Protein AF-A0A7C6DLB9-F1 (afdb_monomer)

Radius of gyration: 21.44 Å; Cα contacts (8 Å, |Δi|>4): 366; chains: 1; bounding box: 47×30×50 Å

Structure (mmCIF, N/CA/C/O backbone):
data_AF-A0A7C6DLB9-F1
#
_entry.id   AF-A0A7C6DLB9-F1
#
loop_
_atom_site.group_PDB
_atom_site.id
_atom_site.type_symbol
_atom_site.label_atom_id
_atom_site.label_alt_id
_atom_site.label_comp_id
_atom_site.label_asym_id
_atom_site.label_entity_id
_atom_site.label_seq_id
_atom_site.pdbx_PDB_ins_code
_atom_site.Cartn_x
_atom_site.Cartn_y
_atom_site.Cartn_z
_atom_site.occupancy
_atom_site.B_iso_or_equiv
_atom_site.auth_seq_id
_atom_site.auth_comp_id
_atom_site.auth_asym_id
_atom_site.auth_atom_id
_atom_site.pdbx_PDB_model_num
ATOM 1 N N . ALA A 1 1 ? -22.167 16.365 22.359 1.00 61.06 1 ALA A N 1
ATOM 2 C CA . ALA A 1 1 ? -22.818 15.422 21.424 1.00 61.06 1 ALA A CA 1
ATOM 3 C C . ALA A 1 1 ? -21.799 14.491 20.757 1.00 61.06 1 ALA A C 1
ATOM 5 O O . ALA A 1 1 ? -21.755 13.333 21.137 1.00 61.06 1 ALA A O 1
ATOM 6 N N . ALA A 1 2 ? -20.900 14.987 19.892 1.00 74.38 2 ALA A N 1
ATOM 7 C CA . ALA A 1 2 ? -19.982 14.149 19.094 1.00 74.38 2 ALA A CA 1
ATOM 8 C C . ALA A 1 2 ? -19.085 13.162 19.878 1.00 74.38 2 ALA A C 1
ATOM 10 O O . ALA A 1 2 ? -18.702 12.125 19.350 1.00 74.38 2 ALA A O 1
ATOM 11 N N . GLN A 1 3 ? -18.722 13.465 21.128 1.00 72.75 3 GLN A N 1
ATOM 12 C CA . GLN A 1 3 ? -17.931 12.548 21.959 1.00 72.75 3 GLN A CA 1
ATOM 13 C C . GLN A 1 3 ? -18.762 11.382 22.516 1.00 72.75 3 GLN A C 1
ATOM 15 O O . GLN A 1 3 ? -18.290 10.251 22.483 1.00 72.75 3 GLN A O 1
ATOM 20 N N . LYS A 1 4 ? -19.998 11.640 22.974 1.00 77.94 4 LYS A N 1
ATOM 21 C CA . LYS A 1 4 ? -20.916 10.594 23.459 1.00 77.94 4 LYS A CA 1
ATOM 22 C C . LYS A 1 4 ? -21.293 9.628 22.333 1.00 77.94 4 LYS A C 1
ATOM 24 O O . LYS A 1 4 ? -21.283 8.425 22.537 1.00 77.94 4 LYS A O 1
ATOM 29 N N . GLU A 1 5 ? -21.523 10.154 21.132 1.00 78.00 5 GLU A N 1
ATOM 30 C CA . GLU A 1 5 ? -21.822 9.345 19.943 1.00 78.00 5 GLU A CA 1
ATOM 31 C C . GLU A 1 5 ? -20.674 8.391 19.586 1.00 78.00 5 GLU A C 1
ATOM 33 O O . GLU A 1 5 ? -20.884 7.189 19.459 1.00 78.00 5 GLU A O 1
ATOM 38 N N . ARG A 1 6 ? -19.428 8.885 19.583 1.00 75.56 6 ARG A N 1
ATOM 39 C CA . ARG A 1 6 ? -18.242 8.029 19.403 1.00 75.56 6 ARG A CA 1
ATOM 40 C C . ARG A 1 6 ? -18.102 6.962 20.491 1.00 75.56 6 ARG A C 1
ATOM 42 O O . ARG A 1 6 ? -17.659 5.857 20.196 1.00 75.56 6 ARG A O 1
ATOM 49 N N . ALA A 1 7 ? -18.449 7.280 21.739 1.00 79.44 7 ALA A N 1
ATOM 50 C CA . ALA A 1 7 ? -18.425 6.305 22.827 1.00 79.44 7 ALA A CA 1
ATOM 51 C C . ALA A 1 7 ? -19.483 5.204 22.621 1.00 79.44 7 ALA A C 1
ATOM 53 O O . ALA A 1 7 ? -19.193 4.034 22.862 1.00 79.44 7 ALA A O 1
ATOM 54 N N . TYR A 1 8 ? -20.668 5.552 22.109 1.00 82.00 8 TYR A N 1
ATOM 55 C CA . TYR A 1 8 ? -21.702 4.574 21.769 1.00 82.00 8 TYR A CA 1
ATOM 56 C C . TYR A 1 8 ? -21.304 3.642 20.633 1.00 82.00 8 TYR A C 1
ATOM 58 O O . TYR A 1 8 ? -21.531 2.435 20.737 1.00 82.00 8 TYR A O 1
ATOM 66 N N . ASP A 1 9 ? -20.685 4.173 19.582 1.00 80.94 9 ASP A N 1
ATOM 67 C CA . ASP A 1 9 ? -20.229 3.355 18.458 1.00 80.94 9 ASP A CA 1
ATOM 68 C C . ASP A 1 9 ? -19.154 2.350 18.891 1.00 80.94 9 ASP A C 1
ATOM 70 O O . ASP A 1 9 ? -19.222 1.177 18.520 1.00 80.94 9 ASP A O 1
ATOM 74 N N . LEU A 1 10 ? -18.221 2.770 19.754 1.00 79.00 10 LEU A N 1
ATOM 75 C CA . LEU A 1 10 ? -17.193 1.889 20.318 1.00 79.00 10 LEU A CA 1
ATOM 76 C C . LEU A 1 10 ? -17.784 0.783 21.204 1.00 79.00 10 LEU A C 1
ATOM 78 O O . LEU A 1 10 ? -17.368 -0.370 21.103 1.00 79.00 10 LEU A O 1
ATOM 82 N N . LEU A 1 11 ? -18.766 1.109 22.051 1.00 83.31 11 LEU A N 1
ATOM 83 C CA . LEU A 1 11 ? -19.445 0.131 22.908 1.00 83.31 11 LEU A CA 1
ATOM 84 C C . LEU A 1 11 ? -20.223 -0.907 22.089 1.00 83.31 11 LEU A C 1
ATOM 86 O O . LEU A 1 11 ? -20.155 -2.102 22.377 1.00 83.31 11 LEU A O 1
ATOM 90 N N . ARG A 1 12 ? -20.921 -0.467 21.033 1.00 80.81 12 ARG A N 1
ATOM 91 C CA . ARG A 1 12 ? -21.629 -1.363 20.105 1.00 80.81 12 ARG A CA 1
ATOM 92 C C . ARG A 1 12 ? -20.666 -2.282 19.363 1.00 80.81 12 ARG A C 1
ATOM 94 O O . ARG A 1 12 ? -20.915 -3.482 19.314 1.00 80.81 12 ARG A O 1
ATOM 101 N N . GLN A 1 13 ? -19.568 -1.745 18.826 1.00 77.94 13 GLN A N 1
ATOM 102 C CA . GLN A 1 13 ? -18.547 -2.545 18.139 1.00 77.94 13 GLN A CA 1
ATOM 103 C C . GLN A 1 13 ? -17.938 -3.601 19.060 1.00 77.94 13 GLN A C 1
ATOM 105 O O . GLN A 1 13 ? -17.856 -4.763 18.686 1.00 77.94 13 GLN A O 1
ATOM 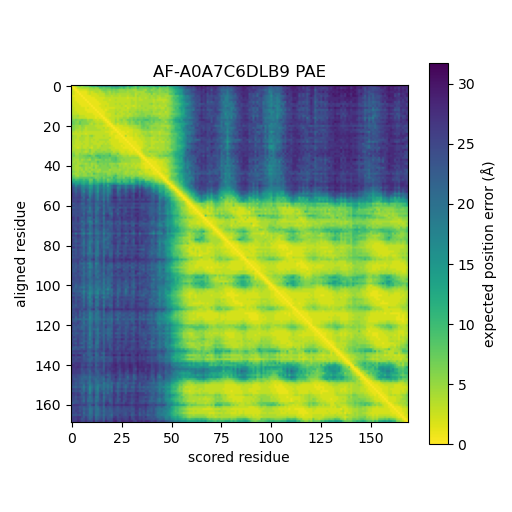110 N N . ALA A 1 14 ? -17.597 -3.236 20.293 1.00 78.81 14 ALA A N 1
ATOM 111 C CA . ALA A 1 14 ? -17.033 -4.184 21.244 1.00 78.81 14 ALA A CA 1
ATOM 112 C C . ALA A 1 14 ? -18.021 -5.286 21.680 1.00 78.81 14 ALA A C 1
ATOM 114 O O . ALA A 1 14 ? -17.586 -6.390 21.997 1.00 78.81 14 ALA A O 1
ATOM 115 N N . CYS A 1 15 ? -19.332 -5.028 21.656 1.00 80.38 15 CYS A N 1
ATOM 116 C CA . CYS A 1 15 ? -20.345 -6.070 21.847 1.00 80.38 15 CYS A CA 1
ATOM 117 C C . CYS A 1 15 ? -20.444 -7.007 20.628 1.00 80.38 15 CYS A C 1
ATOM 119 O O . CYS A 1 15 ? -20.527 -8.219 20.792 1.00 80.38 15 CYS A O 1
ATOM 121 N N . VAL A 1 16 ? -20.361 -6.464 19.405 1.00 81.44 16 VAL A N 1
ATOM 122 C CA . VAL A 1 16 ? -20.304 -7.264 18.163 1.00 81.44 16 VAL A CA 1
ATOM 123 C C . VAL A 1 16 ? -19.050 -8.143 18.115 1.00 81.44 16 VAL A C 1
ATOM 125 O O . VAL A 1 16 ? -19.118 -9.280 17.657 1.00 81.44 16 VAL A O 1
ATOM 128 N N . ASP A 1 17 ? -17.929 -7.641 18.632 1.00 76.56 17 ASP A N 1
ATOM 129 C CA . ASP A 1 17 ? -16.657 -8.364 18.727 1.00 76.56 17 ASP A CA 1
ATOM 130 C C . ASP A 1 17 ? -16.618 -9.395 19.881 1.00 76.56 17 ASP A C 1
ATOM 132 O O . ASP A 1 17 ? -15.553 -9.947 20.161 1.00 76.56 17 ASP A O 1
ATOM 136 N N . ASP A 1 18 ? -17.747 -9.642 20.567 1.00 79.62 18 ASP A N 1
ATOM 137 C CA . ASP A 1 18 ? -17.894 -10.548 21.726 1.00 79.62 18 ASP A CA 1
ATOM 138 C C . ASP A 1 18 ? -16.975 -10.190 22.916 1.00 79.62 18 ASP A C 1
ATOM 140 O O . ASP A 1 18 ? -16.641 -11.009 23.770 1.00 79.62 18 ASP A O 1
ATOM 144 N N . ARG A 1 19 ? -16.533 -8.925 22.976 1.00 75.12 19 ARG A N 1
ATOM 145 C CA . ARG A 1 19 ? -15.674 -8.383 24.044 1.00 75.12 19 ARG A CA 1
ATOM 146 C C . ARG A 1 19 ? -16.460 -7.748 25.186 1.00 75.12 19 ARG A C 1
ATOM 148 O O . ARG A 1 19 ? -15.868 -7.422 26.212 1.00 75.12 19 ARG A O 1
ATOM 155 N N . LEU A 1 20 ? -17.753 -7.530 24.975 1.00 79.50 20 LEU A N 1
ATOM 156 C CA . LEU A 1 20 ? -18.701 -6.998 25.943 1.00 79.50 20 LEU A CA 1
ATOM 157 C C . LEU A 1 20 ? -19.970 -7.827 25.892 1.00 79.50 20 LEU A C 1
ATOM 159 O O . LEU A 1 20 ? -20.588 -7.981 24.836 1.00 79.50 20 LEU A O 1
ATOM 163 N N . THR A 1 21 ? -20.395 -8.296 27.053 1.00 82.44 21 THR A N 1
ATOM 164 C CA . THR A 1 21 ? -21.712 -8.908 27.187 1.00 82.44 21 THR A CA 1
ATOM 165 C C . THR A 1 21 ? -22.816 -7.850 27.067 1.00 82.44 21 THR A C 1
ATOM 167 O O . THR A 1 21 ? -22.5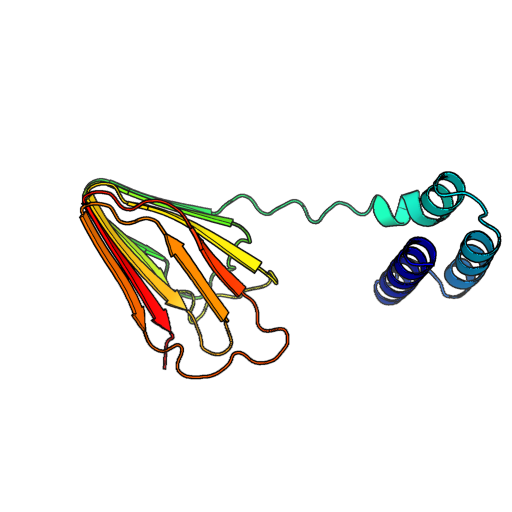97 -6.656 27.288 1.00 82.44 21 THR A O 1
ATOM 170 N N . LEU A 1 22 ? -24.036 -8.281 26.729 1.00 79.00 22 LEU A N 1
ATOM 171 C CA . LEU A 1 22 ? -25.209 -7.397 26.647 1.00 79.00 22 LEU A CA 1
ATOM 172 C C . LEU A 1 22 ? -25.497 -6.662 27.969 1.00 79.00 22 LEU A C 1
ATOM 174 O O . LEU A 1 22 ? -25.972 -5.527 27.945 1.00 79.00 22 LEU A O 1
ATOM 178 N N . ASP A 1 23 ? -25.187 -7.287 29.106 1.00 79.94 23 ASP A N 1
ATOM 179 C CA . ASP A 1 23 ? -25.378 -6.691 30.432 1.00 79.94 23 ASP A CA 1
ATOM 180 C C . ASP A 1 23 ? -24.341 -5.587 30.710 1.00 79.94 23 ASP A C 1
ATOM 182 O O . ASP A 1 23 ? -24.687 -4.471 31.103 1.00 79.94 23 ASP A O 1
ATOM 186 N N . GLU A 1 24 ? -23.068 -5.841 30.389 1.00 80.00 24 GLU A N 1
ATOM 187 C CA . GLU A 1 24 ? -21.997 -4.843 30.506 1.00 80.00 24 GLU A CA 1
ATOM 188 C C . GLU A 1 24 ? -22.183 -3.671 29.534 1.00 80.00 24 GLU A C 1
ATOM 190 O O . GLU A 1 24 ? -21.860 -2.527 29.868 1.00 80.00 24 GLU A O 1
ATOM 195 N N . LEU A 1 25 ? -22.736 -3.927 28.344 1.00 83.06 25 LEU A N 1
ATOM 196 C CA . LEU A 1 25 ? -23.118 -2.883 27.398 1.00 83.06 25 LEU A CA 1
ATOM 197 C C . LEU A 1 25 ? -24.139 -1.923 28.026 1.00 83.06 25 LEU A C 1
ATOM 199 O O . LEU A 1 25 ? -23.950 -0.708 27.958 1.00 83.06 25 LEU A O 1
ATOM 203 N N . GLY A 1 26 ? -25.186 -2.452 28.667 1.00 81.56 26 GLY A N 1
ATOM 204 C CA . GLY A 1 26 ? -26.211 -1.646 29.335 1.00 81.56 26 GLY A CA 1
ATOM 205 C C . GLY A 1 26 ? -25.632 -0.772 30.449 1.00 81.56 26 GLY A C 1
ATOM 206 O O . GLY A 1 26 ? -25.849 0.441 30.469 1.00 81.56 26 GLY A O 1
ATOM 207 N N . GLN A 1 27 ? -24.806 -1.363 31.317 1.00 83.56 27 GLN A N 1
ATOM 208 C CA . GLN A 1 27 ? -24.156 -0.644 32.419 1.00 83.56 27 GLN A CA 1
ATOM 209 C C . GLN A 1 27 ? -23.259 0.499 31.918 1.00 83.56 27 GLN A C 1
ATOM 211 O O . GLN A 1 27 ? -23.251 1.595 32.482 1.00 83.56 27 GLN A O 1
ATOM 216 N N . ARG A 1 28 ? -22.521 0.282 30.824 1.00 81.88 28 ARG A N 1
ATOM 217 C CA . ARG A 1 28 ? -21.614 1.295 30.263 1.00 81.88 28 ARG A CA 1
ATOM 218 C C . ARG A 1 28 ? -22.328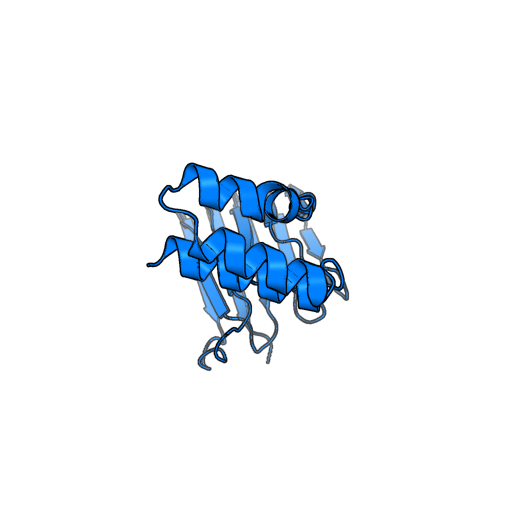 2.386 29.483 1.00 81.88 28 ARG A C 1
ATOM 220 O O . ARG A 1 28 ? -21.895 3.534 29.537 1.00 81.88 28 ARG A O 1
ATOM 227 N N . VAL A 1 29 ? -23.429 2.062 28.809 1.00 84.44 29 VAL A N 1
ATOM 228 C CA . VAL A 1 29 ? -24.305 3.057 28.175 1.00 84.44 29 VAL A CA 1
ATOM 229 C C . VAL A 1 29 ? -24.850 4.028 29.222 1.00 84.44 29 VAL A C 1
ATOM 231 O O . VAL A 1 29 ? -24.805 5.239 29.018 1.00 84.44 29 VAL A O 1
ATOM 234 N N . GLU A 1 30 ? -25.267 3.529 30.386 1.00 83.75 30 GLU A N 1
ATOM 235 C CA . GLU A 1 30 ? -25.708 4.400 31.478 1.00 83.75 30 GLU A CA 1
ATOM 236 C C . GLU A 1 30 ? -24.586 5.283 32.043 1.00 83.75 30 GLU A C 1
ATOM 238 O O . GLU A 1 30 ? -24.821 6.450 32.370 1.00 83.75 30 GLU A O 1
ATOM 243 N N . LEU A 1 31 ? -23.364 4.755 32.162 1.00 82.12 31 LEU A N 1
ATOM 244 C CA . LEU A 1 31 ? -22.199 5.538 32.591 1.00 82.12 31 LEU A CA 1
ATOM 245 C C . LEU A 1 31 ? -21.851 6.639 31.579 1.00 82.12 31 LEU A C 1
ATOM 247 O O . LEU A 1 31 ? -21.548 7.763 31.980 1.00 82.12 31 LEU A O 1
ATOM 251 N N . VAL A 1 32 ? -21.952 6.349 30.279 1.00 82.62 32 VAL A N 1
ATOM 252 C CA . VAL A 1 32 ? -21.772 7.327 29.194 1.00 82.62 32 VAL A CA 1
ATOM 253 C C . VAL A 1 32 ? -22.858 8.404 29.223 1.00 82.62 32 VAL A C 1
ATOM 255 O O . VAL A 1 32 ? -22.556 9.582 29.007 1.00 82.62 32 VAL A O 1
ATOM 258 N N . GLU A 1 33 ? -24.106 8.045 29.535 1.00 80.81 33 GLU A N 1
ATOM 259 C CA . GLU A 1 33 ? -25.179 9.029 29.687 1.00 80.81 33 GLU A CA 1
ATOM 260 C C . GLU A 1 33 ? -24.949 9.962 30.880 1.00 80.81 33 GLU A C 1
ATOM 262 O O . GLU A 1 33 ? -25.101 11.181 30.748 1.00 80.81 33 GLU A O 1
ATOM 267 N N . ARG A 1 34 ? -24.534 9.411 32.026 1.00 84.38 34 ARG A N 1
ATOM 268 C CA . ARG A 1 34 ? -24.285 10.179 33.257 1.00 84.38 34 ARG A CA 1
ATOM 269 C C . ARG A 1 34 ? -22.996 11.003 33.218 1.00 84.38 34 ARG A C 1
ATOM 271 O O . ARG A 1 34 ? -22.883 11.954 33.986 1.00 84.38 34 ARG A O 1
ATOM 278 N N . ALA A 1 35 ? -22.053 10.680 32.332 1.00 83.12 35 ALA A N 1
ATOM 279 C CA . ALA A 1 35 ? -20.807 11.424 32.189 1.00 83.12 35 ALA A CA 1
ATOM 280 C C . ALA A 1 35 ? -21.074 12.880 31.773 1.00 83.12 35 ALA A C 1
ATOM 282 O O . ALA A 1 35 ? -21.656 13.163 30.717 1.00 83.12 35 ALA A O 1
ATOM 283 N N . MET A 1 36 ? -20.608 13.809 32.606 1.00 78.56 36 MET A N 1
ATOM 284 C CA . MET A 1 36 ? -20.707 15.250 32.375 1.00 78.56 36 MET A CA 1
ATOM 285 C C . MET A 1 36 ? -19.396 15.847 31.874 1.00 78.56 36 MET A C 1
ATOM 287 O O . MET A 1 36 ? -19.377 16.967 31.360 1.00 78.56 36 MET A O 1
ATOM 291 N N . THR A 1 37 ? -18.305 15.091 31.981 1.00 80.81 37 THR A N 1
ATOM 292 C CA . THR A 1 37 ? -16.977 15.514 31.548 1.00 80.81 37 THR A CA 1
ATOM 293 C C . THR A 1 37 ? -16.362 14.534 30.552 1.00 80.81 37 THR A C 1
ATOM 295 O O . THR A 1 37 ? -16.632 13.332 30.553 1.00 80.81 37 THR A O 1
ATOM 298 N N . THR A 1 38 ? -15.472 15.046 29.699 1.00 74.06 38 THR A N 1
ATOM 299 C CA . THR A 1 38 ? -14.701 14.229 28.749 1.00 74.06 38 THR A CA 1
ATOM 300 C C . THR A 1 38 ? -13.856 13.164 29.457 1.00 74.06 38 THR A C 1
ATOM 302 O O . THR A 1 38 ? -13.660 12.084 28.910 1.00 74.06 38 THR A O 1
ATOM 305 N N . ALA A 1 39 ? -13.370 13.447 30.671 1.00 76.00 39 ALA A N 1
ATOM 306 C CA . ALA A 1 39 ? -12.547 12.524 31.451 1.00 76.00 39 ALA A CA 1
ATOM 307 C C . ALA A 1 39 ? -13.353 11.318 31.969 1.00 76.00 39 ALA A C 1
ATOM 309 O O . ALA A 1 39 ? -12.901 10.182 31.847 1.00 76.00 39 ALA A O 1
ATOM 310 N N . GLU A 1 40 ? -14.568 11.547 32.475 1.00 77.56 40 GLU A N 1
ATOM 311 C CA . GLU A 1 40 ? -15.491 10.477 32.889 1.00 77.56 40 GLU A CA 1
ATOM 312 C C . GLU A 1 40 ? -15.884 9.592 31.703 1.00 77.56 40 GLU A C 1
ATOM 314 O O . GLU A 1 40 ? -15.859 8.365 31.798 1.00 77.56 40 GLU A O 1
ATOM 319 N N . LEU A 1 41 ? -16.168 10.219 30.556 1.00 77.88 41 LEU A N 1
ATOM 320 C CA . LEU A 1 41 ? -16.484 9.511 29.320 1.00 77.88 41 LEU A CA 1
ATOM 321 C C . LEU A 1 41 ? -15.315 8.631 28.856 1.00 77.88 41 LEU A C 1
ATOM 323 O O . LEU A 1 41 ? -15.527 7.487 28.468 1.00 77.88 41 LEU A O 1
ATOM 327 N N . GLN A 1 42 ? -14.083 9.148 28.915 1.00 74.44 42 GLN A N 1
ATOM 328 C CA . GLN A 1 42 ? -12.882 8.386 28.572 1.00 74.44 42 GLN A CA 1
ATOM 329 C C . GLN A 1 42 ? -12.641 7.223 29.533 1.00 74.44 42 GLN A C 1
ATOM 331 O O . GLN A 1 42 ? -12.262 6.148 29.079 1.00 74.44 42 GLN A O 1
ATOM 336 N N . SER A 1 43 ? -12.905 7.401 30.830 1.00 76.06 43 SER A N 1
ATOM 337 C CA . SER A 1 43 ? -12.783 6.328 31.821 1.00 76.06 43 SER A CA 1
ATOM 338 C C . SER A 1 43 ? -13.749 5.174 31.539 1.00 76.06 43 SER A C 1
ATOM 340 O O . SER A 1 43 ? -13.365 4.020 31.701 1.00 76.06 43 SER A O 1
ATOM 342 N N . ALA A 1 44 ? -14.975 5.465 31.088 1.00 77.31 44 ALA A N 1
ATOM 343 C CA . ALA A 1 44 ? -15.987 4.446 30.786 1.00 77.31 44 ALA A CA 1
ATOM 344 C C . ALA A 1 44 ? -15.626 3.549 29.581 1.00 77.31 44 ALA A C 1
ATOM 346 O O . ALA A 1 44 ? -16.153 2.441 29.448 1.00 77.31 44 ALA A O 1
ATOM 347 N N . ILE A 1 45 ? -14.728 4.024 28.710 1.00 77.44 45 ILE A N 1
ATOM 348 C CA . ILE A 1 45 ? -14.288 3.329 27.490 1.00 77.44 45 ILE A CA 1
ATOM 349 C C . ILE A 1 45 ? -12.784 3.011 27.485 1.00 77.44 45 ILE A C 1
ATOM 351 O O . ILE A 1 45 ? -12.259 2.589 26.456 1.00 77.44 45 ILE A O 1
ATOM 355 N N . ALA A 1 46 ? -12.066 3.241 28.587 1.00 74.69 46 ALA A N 1
ATOM 356 C CA . ALA A 1 46 ? -10.601 3.204 28.618 1.00 74.69 46 ALA A CA 1
ATOM 357 C C . ALA A 1 46 ? -10.029 1.812 28.306 1.00 74.69 46 ALA A C 1
ATOM 359 O O . ALA A 1 46 ? -9.054 1.677 27.573 1.00 74.69 46 ALA A O 1
ATOM 360 N N . ASP A 1 47 ? -10.663 0.771 28.826 1.00 68.06 47 ASP A N 1
ATOM 361 C CA . ASP A 1 47 ? -10.330 -0.639 28.618 1.00 68.06 47 ASP A CA 1
ATOM 362 C C . ASP A 1 47 ? -10.688 -1.144 27.206 1.00 68.06 47 ASP A C 1
ATOM 364 O O . ASP A 1 47 ? -10.033 -2.038 26.666 1.00 68.06 47 ASP A O 1
ATOM 368 N N . LEU A 1 48 ? -11.683 -0.523 26.568 1.00 65.56 48 LEU A N 1
ATOM 369 C CA . LEU A 1 48 ? -12.055 -0.779 25.174 1.00 65.56 48 LEU A CA 1
ATOM 370 C C . LEU A 1 48 ? -11.114 -0.064 24.204 1.00 65.56 48 LEU A C 1
ATOM 372 O O . LEU A 1 48 ? -10.695 -0.649 23.206 1.00 65.56 48 LEU A O 1
ATOM 376 N N . ALA A 1 49 ? -10.728 1.171 24.532 1.00 60.56 49 ALA A N 1
ATOM 377 C CA . ALA A 1 49 ? -9.731 1.950 23.805 1.00 60.56 49 ALA A CA 1
ATOM 378 C C . ALA A 1 49 ? -8.318 1.351 23.934 1.00 60.56 49 ALA A C 1
ATOM 380 O O . ALA A 1 49 ? -7.501 1.512 23.031 1.00 60.56 49 ALA A O 1
ATOM 381 N N . ALA A 1 50 ? -8.054 0.614 25.018 1.00 55.72 50 ALA A N 1
ATOM 382 C CA . ALA A 1 50 ? -6.836 -0.162 25.242 1.00 55.72 50 ALA A CA 1
ATOM 383 C C . ALA A 1 50 ? -6.842 -1.540 24.553 1.00 55.72 50 ALA A C 1
ATOM 385 O O . ALA A 1 50 ? -6.003 -2.389 24.866 1.00 55.72 50 ALA A O 1
ATOM 386 N N . ALA A 1 51 ? -7.751 -1.782 23.595 1.00 50.53 51 ALA A N 1
ATOM 387 C CA . ALA A 1 51 ? -7.545 -2.843 22.614 1.00 50.53 51 ALA A CA 1
ATOM 388 C C . ALA A 1 51 ? -6.119 -2.712 22.061 1.00 50.53 51 ALA A C 1
ATOM 390 O O . ALA A 1 51 ? -5.697 -1.582 21.793 1.00 50.53 51 ALA A O 1
ATOM 391 N N . PRO A 1 52 ? -5.364 -3.809 21.870 1.00 43.31 52 PRO A N 1
ATOM 392 C CA . PRO A 1 52 ? -4.091 -3.693 21.190 1.00 43.31 52 PRO A CA 1
ATOM 393 C C . PRO A 1 52 ? -4.421 -3.099 19.827 1.00 43.31 52 PRO A C 1
ATOM 395 O O . PRO A 1 52 ? -5.070 -3.757 19.011 1.00 43.31 52 PRO A O 1
ATOM 398 N N . ALA A 1 53 ? -4.040 -1.834 19.611 1.00 51.59 53 ALA A N 1
ATOM 399 C CA . ALA A 1 53 ? -4.019 -1.237 18.290 1.00 51.59 53 ALA A CA 1
ATOM 400 C C . ALA A 1 53 ? -3.388 -2.307 17.417 1.00 51.59 53 ALA A C 1
ATOM 402 O O . ALA A 1 53 ? -2.272 -2.733 17.728 1.00 51.59 53 ALA A O 1
ATOM 403 N N . ARG A 1 54 ? -4.167 -2.852 16.471 1.00 50.09 54 ARG A N 1
ATOM 404 C CA . ARG A 1 54 ? -3.760 -3.971 15.620 1.00 50.09 54 ARG A CA 1
ATOM 405 C C . ARG A 1 54 ? -2.352 -3.616 15.173 1.00 50.09 54 ARG A C 1
ATOM 407 O O . ARG A 1 54 ? -2.215 -2.609 14.483 1.00 50.09 54 ARG A O 1
ATOM 414 N N . LEU A 1 55 ? -1.334 -4.296 15.725 1.00 49.75 55 LEU A N 1
ATOM 415 C CA . LEU A 1 55 ? 0.034 -3.773 15.666 1.00 49.75 55 LEU A CA 1
ATOM 416 C C . LEU A 1 55 ? 0.298 -3.465 14.197 1.00 49.75 55 LEU A C 1
ATOM 418 O O . LEU A 1 55 ? 0.099 -4.385 13.390 1.00 49.75 55 LEU A O 1
ATOM 422 N N . PRO A 1 56 ? 0.615 -2.204 13.833 1.00 53.56 56 PRO A N 1
ATOM 423 C CA . PRO A 1 56 ? 0.731 -1.829 12.436 1.00 53.56 56 PRO A CA 1
ATOM 424 C C . PRO A 1 56 ? 1.688 -2.826 11.812 1.00 53.56 56 PRO A C 1
ATOM 426 O O . PRO A 1 56 ? 2.819 -2.987 12.286 1.00 53.56 56 PRO A O 1
ATOM 429 N N . ARG A 1 57 ? 1.186 -3.601 10.841 1.00 58.47 57 ARG A N 1
ATOM 430 C CA . ARG A 1 57 ? 1.983 -4.684 10.266 1.00 58.47 57 ARG A CA 1
ATOM 431 C C . ARG A 1 57 ? 3.295 -4.078 9.785 1.00 58.47 57 ARG A C 1
ATOM 433 O O . ARG A 1 57 ? 3.271 -2.981 9.216 1.00 58.47 57 ARG A O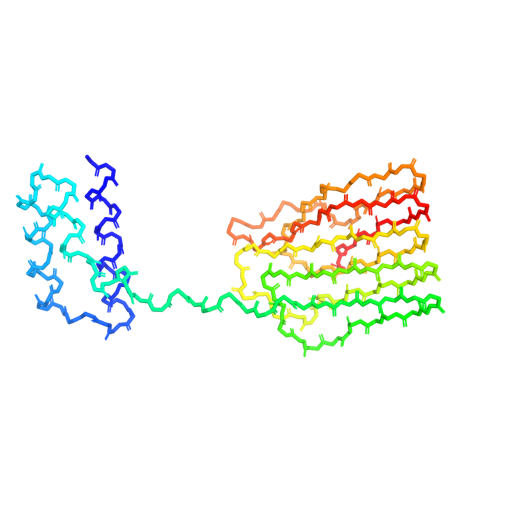 1
ATOM 440 N 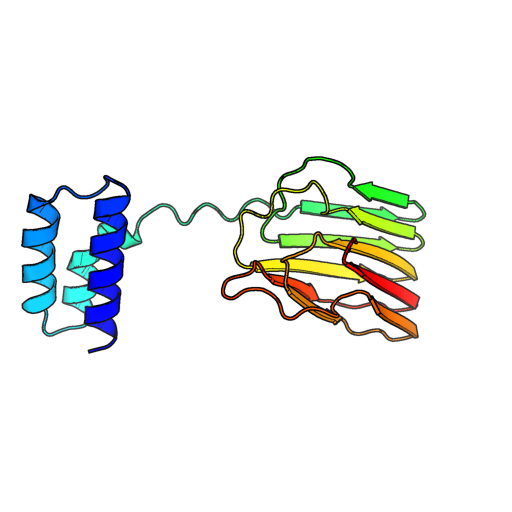N . PRO A 1 58 ? 4.428 -4.767 10.003 1.00 60.75 58 PRO A N 1
ATOM 441 C CA . PRO A 1 58 ? 5.713 -4.253 9.574 1.00 60.75 58 PRO A CA 1
ATOM 442 C C . PRO A 1 58 ? 5.628 -3.886 8.094 1.00 60.75 58 PRO A C 1
ATOM 444 O O . PRO A 1 58 ? 5.117 -4.658 7.277 1.00 60.75 58 PRO A O 1
ATOM 447 N N . ALA A 1 59 ? 6.071 -2.668 7.779 1.00 68.81 59 ALA A N 1
ATOM 448 C CA . ALA A 1 59 ? 6.019 -2.155 6.424 1.00 68.81 59 ALA A CA 1
ATOM 449 C C . ALA A 1 59 ? 6.763 -3.116 5.493 1.00 68.81 59 ALA A C 1
ATOM 451 O O . ALA A 1 59 ? 7.891 -3.528 5.770 1.00 68.81 59 ALA A O 1
ATOM 452 N N . VAL A 1 60 ? 6.130 -3.473 4.382 1.00 79.81 60 VAL A N 1
ATOM 453 C CA . VAL A 1 60 ? 6.754 -4.343 3.389 1.00 79.81 60 VAL A CA 1
ATOM 454 C C . VAL A 1 60 ? 7.675 -3.485 2.529 1.00 79.81 60 VAL A C 1
ATOM 456 O O . VAL A 1 60 ? 7.205 -2.597 1.819 1.00 79.81 60 VAL A O 1
ATOM 459 N N . SER A 1 61 ? 8.983 -3.732 2.584 1.00 81.75 61 SER A N 1
ATOM 460 C CA . SER A 1 61 ? 9.956 -3.055 1.727 1.00 81.75 61 SER A CA 1
ATOM 461 C C . SER A 1 61 ? 10.296 -3.898 0.498 1.00 81.75 61 SER A C 1
ATOM 463 O O . SER A 1 61 ? 10.430 -5.119 0.563 1.00 81.75 61 SER A O 1
ATOM 465 N N . THR A 1 62 ? 10.396 -3.238 -0.651 1.00 82.56 62 THR A N 1
ATOM 466 C CA . THR A 1 62 ? 10.873 -3.810 -1.912 1.00 82.56 62 THR A CA 1
ATOM 467 C C . THR A 1 62 ? 11.945 -2.872 -2.441 1.00 82.56 62 THR A C 1
ATOM 469 O O . THR A 1 62 ? 11.655 -1.712 -2.721 1.00 82.56 62 THR A O 1
ATOM 472 N N . THR A 1 63 ? 13.183 -3.350 -2.529 1.00 86.06 63 THR A N 1
ATOM 473 C CA . THR A 1 63 ? 14.323 -2.532 -2.948 1.00 86.06 63 THR A CA 1
ATOM 474 C C . THR A 1 63 ? 15.003 -3.194 -4.131 1.00 86.06 63 THR A C 1
ATOM 476 O O . THR A 1 63 ? 15.509 -4.305 -4.003 1.00 86.06 63 THR A O 1
ATOM 479 N N . ALA A 1 64 ? 15.030 -2.497 -5.261 1.00 82.25 64 ALA A N 1
ATOM 480 C CA . ALA A 1 64 ? 15.758 -2.888 -6.454 1.00 82.25 64 ALA A CA 1
ATOM 481 C C . ALA A 1 64 ? 16.917 -1.907 -6.671 1.00 82.25 64 ALA A C 1
ATOM 483 O O . ALA A 1 64 ? 16.701 -0.700 -6.801 1.00 82.25 64 ALA A O 1
ATOM 484 N N . VAL A 1 65 ? 18.146 -2.420 -6.697 1.00 88.56 65 VAL A N 1
ATOM 485 C CA . VAL A 1 65 ? 19.355 -1.653 -7.036 1.00 88.56 65 VAL A CA 1
ATOM 486 C C . VAL A 1 65 ? 20.009 -2.331 -8.226 1.00 88.56 65 VAL A C 1
ATOM 488 O O . VAL A 1 65 ? 20.390 -3.495 -8.105 1.00 88.56 65 VAL A O 1
ATOM 491 N N . MET A 1 66 ? 20.089 -1.651 -9.373 1.00 86.38 66 MET A N 1
ATOM 492 C CA . ME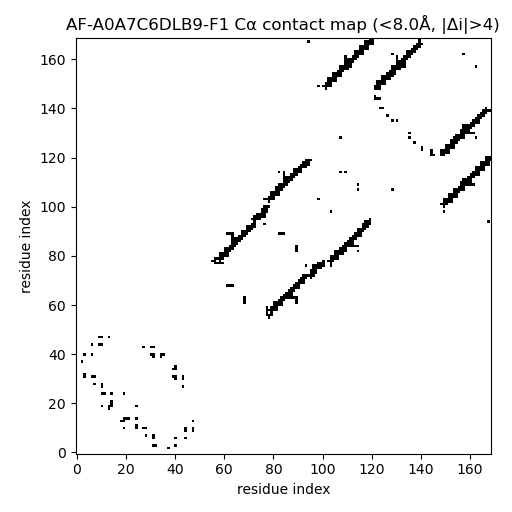T A 1 66 ? 20.617 -2.218 -10.630 1.00 86.38 66 MET A CA 1
ATOM 493 C C . MET A 1 66 ? 19.994 -3.578 -10.994 1.00 86.38 66 MET A C 1
ATOM 495 O O . MET A 1 66 ? 20.648 -4.460 -11.543 1.00 86.38 66 MET A O 1
ATOM 499 N N . SER A 1 67 ? 18.736 -3.781 -10.610 1.00 86.44 67 SER A N 1
ATOM 500 C CA . SER A 1 67 ? 18.032 -5.060 -10.689 1.00 86.44 67 SER A CA 1
ATOM 501 C C . SER A 1 67 ? 16.538 -4.837 -10.880 1.00 86.44 67 SER A C 1
ATOM 503 O O . SER A 1 67 ? 16.039 -3.710 -10.807 1.00 86.44 67 SER A O 1
ATOM 505 N N . GLU A 1 68 ? 15.818 -5.924 -11.132 1.00 88.25 68 GLU A N 1
ATOM 506 C CA . GLU A 1 68 ? 14.364 -5.943 -11.124 1.00 88.25 68 GLU A CA 1
ATOM 507 C C . GLU A 1 68 ? 13.864 -6.762 -9.935 1.00 88.25 68 GLU A C 1
ATOM 509 O O . GLU A 1 68 ? 14.323 -7.880 -9.699 1.00 88.25 68 GLU A O 1
ATOM 514 N N . VAL A 1 69 ? 12.899 -6.213 -9.196 1.00 89.94 69 VAL A N 1
ATOM 515 C CA . VAL A 1 69 ? 12.175 -6.940 -8.154 1.00 89.94 69 VAL A CA 1
ATOM 516 C C . VAL A 1 69 ? 10.694 -6.918 -8.482 1.00 89.94 69 VAL A C 1
ATOM 518 O O . VAL A 1 69 ? 10.072 -5.858 -8.565 1.00 89.94 69 VAL A O 1
ATOM 521 N N . SER A 1 70 ? 10.115 -8.105 -8.638 1.00 88.31 70 SER A N 1
ATOM 522 C CA . SER A 1 70 ? 8.687 -8.276 -8.875 1.00 88.31 70 SER A CA 1
ATOM 523 C C . SER A 1 70 ? 8.031 -9.007 -7.711 1.00 88.31 70 SER A C 1
ATOM 525 O O . SER A 1 70 ? 8.544 -9.995 -7.186 1.00 88.31 70 SER A O 1
ATOM 527 N N . ARG A 1 71 ? 6.873 -8.503 -7.289 1.00 85.50 71 ARG A N 1
ATOM 528 C CA . ARG A 1 71 ? 6.039 -9.118 -6.262 1.00 85.50 71 ARG A CA 1
ATOM 529 C C . ARG A 1 71 ? 4.703 -9.480 -6.886 1.00 85.50 71 ARG A C 1
ATOM 531 O O . ARG A 1 71 ? 3.873 -8.607 -7.129 1.00 85.50 71 ARG A O 1
ATOM 538 N N . VAL A 1 72 ? 4.541 -10.768 -7.181 1.00 85.25 72 VAL A N 1
ATOM 539 C CA . VAL A 1 72 ? 3.409 -11.326 -7.933 1.00 85.25 72 VAL A CA 1
ATOM 540 C C . VAL A 1 72 ? 2.774 -12.473 -7.149 1.00 85.25 72 VAL A C 1
ATOM 542 O O . VAL A 1 72 ? 3.457 -13.188 -6.419 1.00 85.25 72 VAL A O 1
ATOM 545 N N . GLY A 1 73 ? 1.463 -12.657 -7.309 1.00 78.31 73 GLY A N 1
ATOM 546 C CA . GLY A 1 73 ? 0.715 -13.779 -6.743 1.00 78.31 73 GLY A CA 1
ATOM 547 C C . GLY A 1 73 ? -0.138 -13.399 -5.536 1.00 78.31 73 GLY A C 1
ATOM 548 O O . GLY A 1 73 ? -0.476 -12.234 -5.331 1.00 78.31 73 GLY A O 1
ATOM 549 N N . ARG A 1 74 ? -0.527 -14.403 -4.743 1.00 77.75 74 ARG A N 1
ATOM 550 C CA . ARG A 1 74 ? -1.380 -14.210 -3.567 1.00 77.75 74 ARG A CA 1
ATOM 551 C C . ARG A 1 74 ? -0.527 -13.862 -2.355 1.00 77.75 74 ARG A C 1
ATOM 553 O O . ARG A 1 74 ? 0.044 -14.736 -1.710 1.00 77.75 74 ARG A O 1
ATOM 560 N N . TRP A 1 75 ? -0.463 -12.580 -2.035 1.00 81.81 75 TRP A N 1
ATOM 561 C CA . TRP A 1 75 ? 0.172 -12.080 -0.821 1.00 81.81 75 TRP A CA 1
ATOM 562 C C . TRP A 1 75 ? -0.778 -11.127 -0.094 1.00 81.81 75 TRP A C 1
ATOM 564 O O . TRP A 1 75 ? -1.728 -10.604 -0.677 1.00 81.81 75 TRP A O 1
ATOM 574 N N . ARG A 1 76 ? -0.569 -10.943 1.210 1.00 79.50 76 ARG A N 1
ATOM 575 C CA . ARG A 1 76 ? -1.351 -9.977 1.989 1.00 79.50 76 ARG A CA 1
ATOM 576 C C . ARG A 1 76 ? -0.711 -8.607 1.856 1.00 79.50 76 ARG A C 1
ATOM 578 O O . ARG A 1 76 ? 0.464 -8.450 2.192 1.00 79.50 76 ARG A O 1
ATOM 585 N N . VAL A 1 77 ? -1.481 -7.640 1.374 1.00 81.88 77 VAL A N 1
ATOM 586 C CA . VAL A 1 77 ? -1.025 -6.260 1.215 1.00 81.88 77 VAL A CA 1
ATOM 587 C C . VAL A 1 77 ? -0.908 -5.643 2.605 1.00 81.88 77 VAL A C 1
ATOM 589 O O . VAL A 1 77 ? -1.842 -5.707 3.404 1.00 81.88 77 VAL A O 1
ATOM 592 N N . ALA A 1 78 ? 0.269 -5.112 2.928 1.00 82.06 78 ALA A N 1
ATOM 593 C CA . ALA A 1 78 ? 0.460 -4.366 4.164 1.00 82.06 78 ALA A CA 1
ATOM 594 C C . ALA A 1 78 ? -0.128 -2.959 4.016 1.00 82.06 78 ALA A C 1
ATOM 596 O O . ALA A 1 78 ? -0.071 -2.388 2.932 1.00 82.06 78 ALA A O 1
ATOM 597 N N . GLU A 1 79 ? -0.596 -2.370 5.118 1.00 84.81 79 GLU A N 1
ATOM 598 C CA . GLU A 1 79 ? -1.069 -0.974 5.170 1.00 84.81 79 GLU A CA 1
ATOM 599 C C . GLU A 1 79 ? -0.029 0.021 4.636 1.00 84.81 79 GLU A C 1
ATOM 601 O O . GLU A 1 79 ? -0.372 1.070 4.092 1.00 84.81 79 GLU A O 1
ATOM 606 N N . ARG A 1 80 ? 1.260 -0.315 4.772 1.00 86.12 80 ARG A N 1
ATOM 607 C CA . ARG A 1 80 ? 2.376 0.480 4.270 1.00 86.12 80 ARG A CA 1
ATOM 608 C C . ARG A 1 80 ? 3.358 -0.380 3.483 1.00 86.12 80 ARG A C 1
ATOM 610 O O . ARG A 1 80 ? 3.908 -1.354 3.998 1.00 86.12 80 ARG A O 1
ATOM 617 N N . ILE A 1 81 ? 3.631 0.043 2.256 1.00 90.06 81 ILE A N 1
ATOM 618 C CA . ILE A 1 81 ? 4.642 -0.530 1.368 1.00 90.06 81 ILE A CA 1
ATOM 619 C C . ILE A 1 81 ? 5.673 0.549 1.060 1.00 90.06 81 ILE A C 1
ATOM 621 O O . ILE A 1 81 ? 5.326 1.693 0.779 1.00 90.06 81 ILE A O 1
ATOM 625 N N . VAL A 1 82 ? 6.951 0.189 1.098 1.00 90.38 82 VAL A N 1
ATOM 626 C CA . VAL A 1 82 ? 8.050 1.062 0.681 1.00 90.38 82 VAL A CA 1
ATOM 627 C C . VAL A 1 82 ? 8.718 0.435 -0.530 1.00 90.38 82 VAL A C 1
ATOM 629 O O . VAL A 1 82 ? 9.325 -0.626 -0.418 1.00 90.38 82 VAL A O 1
ATOM 632 N N . SER A 1 83 ? 8.615 1.089 -1.682 1.00 90.00 83 SER A N 1
ATOM 633 C CA . SER A 1 83 ? 9.248 0.649 -2.920 1.00 90.00 83 SER A CA 1
ATOM 634 C C . SER A 1 83 ? 10.384 1.593 -3.287 1.00 90.00 83 SER A C 1
ATOM 636 O O . SER A 1 83 ? 10.154 2.778 -3.531 1.00 90.00 83 SER A O 1
ATOM 638 N N . THR A 1 84 ? 11.605 1.069 -3.320 1.00 90.69 84 THR A N 1
ATOM 639 C CA . THR A 1 84 ? 12.808 1.821 -3.681 1.00 90.69 84 THR A CA 1
ATOM 640 C C . THR A 1 84 ? 13.408 1.229 -4.948 1.00 90.69 84 THR A C 1
ATOM 642 O O . THR A 1 84 ? 13.779 0.059 -4.957 1.00 90.69 84 THR A O 1
ATOM 645 N N . ALA A 1 85 ? 13.531 2.033 -6.001 1.00 90.12 85 ALA A N 1
ATOM 646 C CA . ALA A 1 85 ? 14.160 1.638 -7.258 1.00 90.12 85 ALA A CA 1
ATOM 647 C C . ALA A 1 85 ? 15.324 2.587 -7.577 1.00 90.12 85 ALA A C 1
ATOM 649 O O . ALA A 1 85 ? 15.135 3.790 -7.779 1.00 90.12 85 ALA A O 1
ATOM 650 N N . VAL A 1 86 ? 16.538 2.041 -7.614 1.00 91.50 86 VAL A N 1
ATOM 651 C CA . VAL A 1 86 ? 17.768 2.757 -7.973 1.00 91.50 86 VAL A CA 1
ATOM 652 C C . VAL A 1 86 ? 18.417 2.036 -9.146 1.00 91.50 86 VAL A C 1
ATOM 654 O O . VAL A 1 86 ? 18.896 0.918 -9.005 1.00 91.50 86 VAL A O 1
ATOM 657 N N . MET A 1 87 ? 18.424 2.669 -10.313 1.00 87.69 87 MET A N 1
ATOM 658 C CA . MET A 1 87 ? 18.828 2.069 -11.592 1.00 87.69 87 MET A CA 1
ATOM 659 C C . MET A 1 87 ? 18.121 0.733 -11.880 1.00 87.69 87 MET A C 1
ATOM 661 O O . MET A 1 87 ? 18.740 -0.206 -12.365 1.00 87.69 87 MET A O 1
ATOM 665 N N . GLY A 1 88 ? 16.840 0.610 -11.533 1.00 86.94 88 GLY A N 1
ATOM 666 C CA . GLY A 1 88 ? 16.147 -0.679 -11.536 1.00 86.94 88 GLY A CA 1
ATOM 667 C C . GLY A 1 88 ? 14.639 -0.575 -11.709 1.00 86.94 88 GLY A C 1
ATOM 668 O O . GLY A 1 88 ? 14.089 0.516 -11.869 1.00 86.94 88 GLY A O 1
ATOM 669 N N . LYS A 1 89 ? 13.965 -1.725 -11.660 1.00 90.00 89 LYS A N 1
ATOM 670 C CA . LYS A 1 89 ? 12.509 -1.817 -11.800 1.00 90.00 89 LYS A CA 1
ATOM 671 C C . LYS A 1 89 ? 11.880 -2.501 -10.591 1.00 90.00 89 LYS A C 1
ATOM 673 O O . LYS A 1 89 ? 12.305 -3.578 -10.185 1.00 90.00 89 LYS A O 1
ATOM 678 N N . CYS A 1 90 ? 10.838 -1.894 -10.038 1.00 91.88 90 CYS A N 1
ATOM 679 C CA . CYS A 1 90 ? 9.996 -2.505 -9.018 1.00 91.88 90 CYS A CA 1
ATOM 680 C C . CYS A 1 90 ? 8.606 -2.754 -9.597 1.00 91.88 90 CYS A C 1
ATOM 682 O O . CYS A 1 90 ? 7.938 -1.811 -10.015 1.00 91.88 90 CYS A O 1
ATOM 684 N N . LYS A 1 91 ? 8.148 -4.005 -9.580 1.00 92.31 91 LYS A N 1
ATOM 685 C CA . LYS A 1 91 ? 6.800 -4.380 -10.013 1.00 92.31 91 LYS A CA 1
ATOM 686 C C . LYS A 1 91 ? 5.985 -4.900 -8.839 1.00 92.31 91 LYS A C 1
ATOM 688 O O . LYS A 1 91 ? 6.326 -5.921 -8.245 1.00 92.31 91 LYS A O 1
ATOM 693 N N . LEU A 1 92 ? 4.888 -4.223 -8.528 1.00 91.88 92 LEU A N 1
ATOM 694 C CA . LEU A 1 92 ? 3.939 -4.610 -7.491 1.00 91.88 92 LEU A CA 1
ATOM 695 C C . LEU A 1 92 ? 2.626 -5.032 -8.146 1.00 91.88 92 LEU A C 1
ATOM 697 O O . LEU A 1 92 ? 1.900 -4.201 -8.685 1.00 91.88 92 LEU A O 1
ATOM 701 N N . ASP A 1 93 ? 2.317 -6.324 -8.094 1.00 90.81 93 ASP A N 1
ATOM 702 C CA . ASP A 1 93 ? 1.057 -6.866 -8.591 1.00 90.81 93 ASP A CA 1
ATOM 703 C C . ASP A 1 93 ? 0.117 -7.160 -7.417 1.00 90.81 93 ASP A C 1
ATOM 705 O O . ASP A 1 93 ? 0.352 -8.069 -6.612 1.00 90.81 93 ASP A O 1
ATOM 709 N N . LEU A 1 94 ? -0.938 -6.353 -7.311 1.00 88.81 94 LEU A N 1
ATOM 710 C CA . LEU A 1 94 ? -1.969 -6.461 -6.289 1.00 88.81 94 LEU A CA 1
ATOM 711 C C . LEU A 1 94 ? -3.218 -7.206 -6.793 1.00 88.81 94 LEU A C 1
ATOM 713 O O . LEU A 1 94 ? -4.157 -7.375 -6.023 1.00 88.81 94 LEU A O 1
ATOM 717 N N . ARG A 1 95 ? -3.259 -7.695 -8.044 1.00 86.75 95 ARG A N 1
ATOM 718 C CA . ARG A 1 95 ? -4.470 -8.309 -8.637 1.00 86.75 95 ARG A CA 1
ATOM 719 C C . ARG A 1 95 ? -5.005 -9.505 -7.855 1.00 86.75 95 ARG A C 1
ATOM 721 O O . ARG A 1 95 ? -6.209 -9.689 -7.743 1.00 86.75 95 ARG A O 1
ATOM 728 N N . HIS A 1 96 ? -4.097 -10.323 -7.334 1.00 80.06 96 HIS A N 1
ATOM 729 C CA . HIS A 1 96 ? -4.415 -11.492 -6.508 1.00 80.06 96 HIS A CA 1
ATOM 730 C C . HIS A 1 96 ? -4.105 -11.254 -5.028 1.00 80.06 96 HIS A C 1
ATOM 732 O O . HIS A 1 96 ? -4.123 -12.193 -4.227 1.00 80.06 96 HIS A O 1
ATOM 738 N N . ALA A 1 97 ? -3.764 -10.017 -4.667 1.00 76.06 97 ALA A N 1
ATOM 739 C CA . ALA A 1 97 ? -3.372 -9.674 -3.319 1.00 76.06 97 ALA A CA 1
ATOM 740 C C . ALA A 1 97 ? -4.608 -9.350 -2.473 1.00 76.06 97 ALA A C 1
ATOM 742 O O . ALA A 1 97 ? -5.587 -8.783 -2.953 1.00 76.06 97 ALA A O 1
ATOM 743 N N . VAL A 1 98 ? -4.571 -9.738 -1.200 1.00 75.19 98 VAL A N 1
ATOM 744 C CA . VAL A 1 98 ? -5.671 -9.466 -0.268 1.00 75.19 98 VAL A CA 1
ATOM 745 C C . VAL A 1 98 ? -5.400 -8.118 0.392 1.00 75.19 98 VAL A C 1
ATOM 747 O O . VAL A 1 98 ? -4.464 -8.002 1.190 1.00 75.19 98 VAL A O 1
ATOM 750 N N . VAL A 1 99 ? -6.193 -7.108 0.030 1.00 75.12 99 VAL A N 1
ATOM 751 C CA . VAL A 1 99 ? -6.182 -5.778 0.652 1.00 75.12 99 VAL A CA 1
ATOM 752 C C . VAL A 1 99 ? -7.121 -5.821 1.855 1.00 75.12 99 VAL A C 1
ATOM 754 O O . VAL A 1 99 ? -8.333 -5.744 1.710 1.00 75.12 99 VAL A O 1
ATOM 757 N N . GLU A 1 100 ? -6.562 -6.025 3.048 1.00 72.38 100 GLU A N 1
ATOM 758 C CA . GLU A 1 100 ? -7.340 -6.053 4.302 1.00 72.38 100 GLU A CA 1
ATOM 759 C C . GLU A 1 100 ? -7.499 -4.656 4.923 1.00 72.38 100 GLU A C 1
ATOM 761 O O . GLU A 1 100 ? -8.294 -4.474 5.842 1.00 72.38 100 GLU A O 1
ATOM 766 N N . ALA A 1 101 ? -6.709 -3.685 4.459 1.00 77.75 101 ALA A N 1
ATOM 767 C CA . ALA A 1 101 ? -6.689 -2.332 4.988 1.00 77.75 101 ALA A CA 1
ATOM 768 C C . ALA A 1 101 ? -7.645 -1.416 4.209 1.00 77.75 101 ALA A C 1
ATOM 770 O O . ALA A 1 101 ? -7.649 -1.479 2.978 1.00 77.75 101 ALA A O 1
ATOM 771 N N . PRO A 1 102 ? -8.377 -0.508 4.883 1.00 81.25 102 PRO A N 1
ATOM 772 C CA . PRO A 1 102 ? -9.200 0.492 4.199 1.00 81.25 102 PRO A CA 1
ATOM 773 C C . PRO A 1 102 ? -8.346 1.453 3.362 1.00 81.25 102 PRO A C 1
ATOM 775 O O . PRO A 1 102 ? -8.778 1.909 2.310 1.00 81.25 102 PRO A O 1
ATOM 778 N N . VAL A 1 103 ? -7.114 1.727 3.807 1.00 86.50 103 VAL A N 1
ATOM 779 C CA . VAL A 1 103 ? -6.143 2.552 3.085 1.00 86.50 103 VAL A CA 1
ATOM 780 C C . VAL A 1 103 ? -4.791 1.845 3.064 1.00 86.50 103 VAL A C 1
ATOM 782 O O . VAL A 1 103 ? -4.239 1.497 4.106 1.00 86.50 103 VAL A O 1
ATOM 785 N N . THR A 1 104 ? -4.235 1.662 1.871 1.00 89.44 104 THR A N 1
ATOM 786 C CA . THR A 1 104 ? -2.886 1.140 1.638 1.00 89.44 104 THR A CA 1
ATOM 787 C C . THR A 1 104 ? -2.007 2.251 1.086 1.00 89.44 104 THR A C 1
ATOM 789 O O . THR A 1 104 ? -2.301 2.803 0.032 1.00 89.44 104 THR A O 1
ATOM 792 N N . THR A 1 105 ? -0.902 2.568 1.760 1.00 91.56 105 THR A N 1
ATOM 793 C CA . THR A 1 105 ? 0.059 3.580 1.299 1.00 91.56 105 THR A CA 1
ATOM 794 C C . THR A 1 105 ? 1.295 2.928 0.687 1.00 91.56 105 THR A C 1
ATOM 796 O O . THR A 1 105 ? 2.025 2.207 1.367 1.00 91.56 105 THR A O 1
ATOM 799 N N . ILE A 1 106 ? 1.582 3.235 -0.576 1.00 93.00 106 ILE A N 1
ATOM 800 C CA . ILE A 1 106 ? 2.798 2.839 -1.290 1.00 93.00 106 ILE A CA 1
ATOM 801 C C . ILE A 1 106 ? 3.713 4.061 -1.382 1.00 93.00 106 ILE A C 1
ATOM 803 O O . ILE A 1 106 ? 3.427 5.006 -2.110 1.00 93.00 106 ILE A O 1
ATOM 807 N N . SER A 1 107 ? 4.821 4.048 -0.643 1.00 92.88 107 SER A N 1
ATOM 808 C CA . SER A 1 107 ? 5.862 5.073 -0.725 1.00 92.88 107 SER A CA 1
ATOM 809 C C . SER A 1 107 ? 6.866 4.703 -1.815 1.00 92.88 107 SER A C 1
ATOM 811 O O . SER A 1 107 ? 7.627 3.745 -1.666 1.00 92.88 107 SER A O 1
ATOM 813 N N . ALA A 1 108 ? 6.852 5.453 -2.910 1.00 93.06 108 ALA A N 1
ATOM 814 C CA . ALA A 1 108 ? 7.720 5.310 -4.065 1.00 93.06 108 ALA A CA 1
ATOM 815 C C . ALA A 1 108 ? 8.971 6.192 -3.925 1.00 93.06 108 ALA A C 1
ATOM 817 O O . ALA A 1 108 ? 8.884 7.416 -3.809 1.00 93.06 108 ALA A O 1
ATOM 818 N N . ARG A 1 109 ? 10.149 5.566 -3.957 1.00 93.44 109 ARG A N 1
ATOM 819 C CA . ARG A 1 109 ? 11.456 6.230 -4.027 1.00 93.44 109 ARG A CA 1
ATOM 820 C C . ARG A 1 109 ? 12.178 5.755 -5.278 1.00 93.44 109 ARG A C 1
ATOM 822 O O . ARG A 1 109 ? 12.892 4.755 -5.244 1.00 93.44 109 ARG A O 1
ATOM 829 N N . VAL A 1 110 ? 11.958 6.448 -6.388 1.00 92.50 110 VAL A N 1
ATOM 830 C CA . VAL A 1 110 ? 12.526 6.075 -7.689 1.00 92.50 110 VAL A CA 1
ATOM 831 C C . VAL A 1 110 ? 13.608 7.084 -8.050 1.00 92.50 110 VAL A C 1
ATOM 833 O O . VAL A 1 110 ? 13.317 8.231 -8.365 1.00 92.50 110 VAL A O 1
ATOM 836 N N . LEU A 1 111 ? 14.877 6.692 -7.976 1.00 90.38 111 LEU A N 1
ATOM 837 C CA . LEU A 1 111 ? 15.963 7.613 -8.318 1.00 90.38 111 LEU A CA 1
ATOM 838 C C . LEU A 1 111 ? 16.258 7.573 -9.816 1.00 90.38 111 LEU A C 1
ATOM 840 O O . LEU A 1 111 ? 16.229 8.605 -10.472 1.00 90.38 111 LEU A O 1
ATOM 844 N N . MET A 1 112 ? 16.479 6.372 -10.346 1.00 86.94 112 MET A N 1
ATOM 845 C CA . MET A 1 112 ? 16.654 6.112 -11.771 1.00 86.94 112 MET A CA 1
ATOM 846 C C . MET A 1 112 ? 15.952 4.792 -12.094 1.00 86.94 112 MET A C 1
ATOM 848 O O . MET A 1 112 ? 16.373 3.769 -11.572 1.00 86.94 112 MET A O 1
ATOM 852 N N . GLY A 1 113 ? 14.870 4.773 -12.868 1.00 88.88 113 GLY A N 1
ATOM 853 C CA . GLY A 1 113 ? 14.169 3.514 -13.168 1.00 88.88 113 GLY A CA 1
ATOM 854 C C . GLY A 1 113 ? 12.649 3.592 -13.124 1.00 88.88 113 GLY A C 1
ATOM 855 O O . GLY A 1 113 ? 12.072 4.634 -13.415 1.00 88.88 113 GLY A O 1
ATOM 856 N N . GLU A 1 114 ? 11.990 2.484 -12.793 1.00 91.62 114 GLU A N 1
ATOM 857 C CA . GLU A 1 114 ? 10.534 2.366 -12.924 1.00 91.62 114 GLU A CA 1
ATOM 858 C C . GLU A 1 114 ? 9.880 1.701 -11.707 1.00 91.62 114 GLU A C 1
ATOM 860 O O . GLU A 1 114 ? 10.358 0.689 -11.191 1.00 91.62 114 GLU A O 1
ATOM 865 N N . LEU A 1 115 ? 8.740 2.249 -11.287 1.00 94.06 115 LEU A N 1
ATOM 866 C CA . LEU A 1 115 ? 7.780 1.580 -10.417 1.00 94.06 115 LEU A CA 1
ATOM 867 C C . LEU A 1 115 ? 6.505 1.274 -11.208 1.00 94.06 115 LEU A C 1
ATOM 869 O O . LEU A 1 115 ? 5.802 2.191 -11.626 1.00 94.06 115 LEU A O 1
ATOM 873 N N . GLU A 1 116 ? 6.188 -0.008 -11.359 1.00 94.00 116 GLU A N 1
ATOM 874 C CA . GLU A 1 116 ? 4.944 -0.493 -11.959 1.00 94.00 116 GLU A CA 1
ATOM 875 C C . GLU A 1 116 ? 4.029 -1.040 -10.856 1.00 94.00 116 GLU A C 1
ATOM 877 O O . GLU A 1 116 ? 4.396 -1.976 -10.142 1.00 94.00 116 GLU A O 1
ATOM 882 N N . VAL A 1 117 ? 2.833 -0.471 -10.712 1.00 93.25 117 VAL A N 1
ATOM 883 C CA . VAL A 1 117 ? 1.818 -0.910 -9.745 1.00 93.25 117 VAL A CA 1
ATOM 884 C C . VAL A 1 117 ? 0.571 -1.355 -10.497 1.00 93.25 117 VAL A C 1
ATOM 886 O O . VAL A 1 117 ? -0.013 -0.586 -11.259 1.00 93.25 117 VAL A O 1
ATOM 889 N N . ILE A 1 118 ? 0.144 -2.596 -10.273 1.00 92.19 118 ILE A N 1
ATOM 890 C CA . ILE A 1 118 ? -1.077 -3.149 -10.862 1.00 92.19 118 ILE A CA 1
ATOM 891 C C . ILE A 1 118 ? -2.087 -3.374 -9.745 1.00 92.19 118 ILE A C 1
ATOM 893 O O . ILE A 1 118 ? -1.849 -4.202 -8.869 1.00 92.19 118 ILE A O 1
ATOM 897 N N . VAL A 1 119 ? -3.214 -2.670 -9.786 1.00 90.19 119 VAL A N 1
ATOM 898 C CA . VAL A 1 119 ? -4.292 -2.802 -8.793 1.00 90.19 119 VAL A CA 1
ATOM 899 C C . VAL A 1 119 ? -5.477 -3.597 -9.360 1.00 90.19 119 VAL A C 1
ATOM 901 O O . VAL A 1 119 ? -5.707 -3.558 -10.572 1.00 90.19 119 VAL A O 1
ATOM 904 N N . PRO A 1 120 ? -6.221 -4.351 -8.529 1.00 87.44 120 PRO A N 1
ATOM 905 C CA . PRO A 1 120 ? -7.456 -5.002 -8.957 1.00 87.44 120 PRO A CA 1
ATOM 906 C C . PRO A 1 120 ? -8.587 -3.982 -9.163 1.00 87.44 120 PRO A C 1
ATOM 908 O O . PRO A 1 120 ? -8.508 -2.840 -8.707 1.00 87.44 120 PRO A O 1
ATOM 911 N N . ARG A 1 121 ? -9.664 -4.410 -9.833 1.00 83.25 121 ARG A N 1
ATOM 912 C CA . ARG A 1 121 ? -10.906 -3.629 -9.920 1.00 83.25 121 ARG A CA 1
ATOM 913 C C . ARG A 1 121 ? -11.537 -3.451 -8.535 1.00 83.25 121 ARG A C 1
ATOM 915 O O . ARG A 1 121 ? -11.406 -4.321 -7.678 1.00 83.25 121 ARG A O 1
ATOM 922 N N . GLY A 1 122 ? -12.270 -2.353 -8.351 1.00 80.19 122 GLY A N 1
ATOM 923 C CA . GLY A 1 122 ? -12.957 -2.049 -7.088 1.00 80.19 122 GLY A CA 1
ATOM 924 C C . GLY A 1 122 ? -12.053 -1.443 -6.014 1.00 80.19 122 GLY A C 1
ATOM 925 O O . GLY A 1 122 ? -12.436 -1.414 -4.851 1.00 80.19 122 GLY A O 1
ATOM 926 N N . VAL A 1 123 ? -10.865 -0.977 -6.403 1.00 84.94 123 VAL A N 1
ATOM 927 C CA . VAL A 1 123 ? -9.931 -0.223 -5.564 1.00 84.94 123 VAL A CA 1
ATOM 928 C C . VAL A 1 123 ? -9.866 1.202 -6.094 1.00 84.94 123 VAL A C 1
ATOM 930 O O . VAL A 1 123 ? -9.731 1.407 -7.302 1.00 84.94 123 VAL A O 1
ATOM 933 N N . GLU A 1 124 ? -9.930 2.178 -5.200 1.00 87.25 124 GLU A N 1
ATOM 934 C CA . GLU A 1 124 ? -9.665 3.569 -5.550 1.00 87.25 124 GLU A CA 1
ATOM 935 C C . GLU A 1 124 ? -8.160 3.826 -5.541 1.00 87.25 124 GLU A C 1
ATOM 937 O O . GLU A 1 124 ? -7.462 3.426 -4.611 1.00 87.25 124 GLU A O 1
ATOM 942 N N . VAL A 1 125 ? -7.641 4.482 -6.576 1.00 89.56 125 VAL A N 1
ATOM 943 C CA . VAL A 1 125 ? -6.226 4.850 -6.641 1.00 89.56 125 VAL A CA 1
ATOM 944 C C . VAL A 1 125 ? -6.080 6.350 -6.472 1.00 89.56 125 VAL A C 1
ATOM 946 O O . VAL A 1 125 ? -6.652 7.122 -7.238 1.00 89.56 125 VAL A O 1
ATOM 949 N N . GLU A 1 126 ? -5.244 6.746 -5.519 1.00 90.50 126 GLU A N 1
ATOM 950 C CA . GLU A 1 126 ? -4.790 8.124 -5.347 1.00 90.50 126 GLU A CA 1
ATOM 951 C C . GLU A 1 126 ? -3.296 8.197 -5.678 1.00 90.50 126 GLU A C 1
ATOM 953 O O . GLU A 1 126 ? -2.483 7.477 -5.091 1.00 90.50 126 GLU A O 1
ATOM 958 N N . LEU A 1 127 ? -2.916 9.050 -6.631 1.00 90.38 127 LEU A N 1
ATOM 959 C CA . LEU A 1 127 ? -1.537 9.164 -7.110 1.00 90.38 127 LEU A CA 1
ATOM 960 C C . LEU A 1 127 ? -0.930 10.532 -6.758 1.00 90.38 127 LEU A C 1
ATOM 962 O O . LEU A 1 127 ? -0.975 11.469 -7.550 1.00 90.38 127 LEU A O 1
ATOM 966 N N . ASP A 1 128 ? -0.269 10.593 -5.603 1.00 89.88 128 ASP A N 1
ATOM 967 C CA . ASP A 1 128 ? 0.395 11.773 -5.032 1.00 89.88 128 ASP A CA 1
ATOM 968 C C . ASP A 1 128 ? 1.928 11.649 -5.100 1.00 89.88 128 ASP A C 1
ATOM 970 O O . ASP A 1 128 ? 2.649 11.688 -4.097 1.00 89.88 128 ASP A O 1
ATOM 974 N N . THR A 1 129 ? 2.461 11.453 -6.305 1.00 88.31 129 THR A N 1
ATOM 975 C CA . THR A 1 129 ? 3.912 11.329 -6.533 1.00 88.31 129 THR A CA 1
ATOM 976 C C . THR A 1 129 ? 4.478 12.532 -7.264 1.00 88.31 129 THR A C 1
ATOM 978 O O . THR A 1 129 ? 3.968 12.940 -8.307 1.00 88.31 129 THR A O 1
ATOM 981 N N . THR A 1 130 ? 5.581 13.075 -6.760 1.00 91.00 130 THR A N 1
ATOM 982 C CA . THR A 1 130 ? 6.341 14.131 -7.432 1.00 91.00 130 THR A CA 1
ATOM 983 C C . THR A 1 130 ? 7.315 13.500 -8.415 1.00 91.00 130 THR A C 1
ATOM 985 O O . THR A 1 130 ? 8.163 12.707 -8.013 1.00 91.00 130 THR A O 1
ATOM 988 N N . VAL A 1 131 ? 7.223 13.857 -9.695 1.00 89.31 131 VAL A N 1
ATOM 989 C CA . VAL A 1 131 ? 8.164 13.402 -10.728 1.00 89.31 131 VAL A CA 1
ATOM 990 C C . VAL A 1 131 ? 8.957 14.600 -11.232 1.00 89.31 131 VAL A C 1
ATOM 992 O O . VAL A 1 131 ? 8.357 15.581 -11.662 1.00 89.31 131 VAL A O 1
ATOM 995 N N . VAL A 1 132 ? 10.288 14.536 -11.148 1.00 89.31 132 VAL A N 1
ATOM 996 C CA . VAL A 1 132 ? 11.185 15.615 -11.600 1.00 89.31 132 VAL A CA 1
ATOM 997 C C . VAL A 1 132 ? 11.548 15.432 -13.075 1.00 89.31 132 VAL A C 1
ATOM 999 O O . VAL A 1 132 ? 11.378 16.351 -13.869 1.00 89.31 132 VAL A O 1
ATOM 1002 N N . MET A 1 133 ? 12.016 14.241 -13.456 1.00 79.38 133 MET A N 1
ATOM 1003 C CA . MET A 1 133 ? 12.436 13.892 -14.813 1.00 79.38 133 MET A CA 1
ATOM 1004 C C . MET A 1 133 ? 11.909 12.494 -15.171 1.00 79.38 133 MET A C 1
ATOM 1006 O O . MET A 1 133 ? 12.412 11.474 -14.706 1.00 79.38 133 MET A O 1
ATOM 1010 N N . GLY A 1 134 ? 10.858 12.447 -15.988 1.00 84.25 134 GLY A N 1
ATOM 1011 C CA . GLY A 1 134 ? 10.158 11.217 -16.361 1.00 84.25 134 GLY A CA 1
ATOM 1012 C C . GLY A 1 134 ? 8.650 11.436 -16.421 1.00 84.25 134 GLY A C 1
ATOM 1013 O O . GLY A 1 134 ? 8.200 12.550 -16.685 1.00 84.25 134 GLY A O 1
ATOM 1014 N N . ASN A 1 135 ? 7.861 10.392 -16.177 1.00 84.94 135 ASN A N 1
ATOM 1015 C CA . ASN A 1 135 ? 6.402 10.472 -16.207 1.00 84.94 135 ASN A CA 1
ATOM 1016 C C . ASN A 1 135 ? 5.749 9.802 -14.989 1.00 84.94 135 ASN A C 1
ATOM 1018 O O . ASN A 1 135 ? 6.272 8.862 -14.393 1.00 84.94 135 ASN A O 1
ATOM 1022 N N . ARG A 1 136 ? 4.556 10.284 -14.637 1.00 89.12 136 ARG A N 1
ATOM 1023 C CA . ARG A 1 136 ? 3.598 9.530 -13.824 1.00 89.12 136 ARG A CA 1
ATOM 1024 C C . ARG A 1 136 ? 2.370 9.254 -14.667 1.00 89.12 136 ARG A C 1
ATOM 1026 O O . ARG A 1 136 ? 1.925 10.144 -15.392 1.00 89.12 136 ARG A O 1
ATOM 1033 N N . SER A 1 137 ? 1.831 8.048 -14.576 1.00 88.81 137 SER A N 1
ATOM 1034 C CA . SER A 1 137 ? 0.625 7.682 -15.307 1.00 88.81 137 SER A CA 1
ATOM 1035 C C . SER A 1 137 ? -0.306 6.821 -14.464 1.00 88.81 137 SER A C 1
ATOM 1037 O O . SER A 1 137 ? 0.137 5.999 -13.660 1.00 88.81 137 SER A O 1
ATOM 1039 N N . LEU A 1 138 ? -1.605 7.027 -14.663 1.00 87.81 138 LEU A N 1
ATOM 1040 C CA . LEU A 1 138 ? -2.679 6.262 -14.049 1.00 87.81 138 LEU A CA 1
ATOM 1041 C C . LEU A 1 138 ? -3.654 5.862 -15.154 1.00 87.81 138 LEU A C 1
ATOM 1043 O O . LEU A 1 138 ? -4.241 6.725 -15.798 1.00 87.81 138 LEU A O 1
ATOM 1047 N N . HIS A 1 139 ? -3.774 4.560 -15.401 1.00 83.94 139 HIS A N 1
ATOM 1048 C CA . HIS A 1 139 ? -4.595 4.006 -16.477 1.00 83.94 139 HIS A CA 1
ATOM 1049 C C . HIS A 1 139 ? -5.681 3.080 -15.927 1.00 83.94 139 HIS A C 1
ATOM 1051 O O . HIS A 1 139 ? -5.409 2.261 -15.046 1.00 83.94 139 HIS A O 1
ATOM 1057 N N . GLY A 1 140 ? -6.880 3.144 -16.513 1.00 73.62 140 GLY A N 1
ATOM 1058 C CA . GLY A 1 140 ? -7.972 2.201 -16.247 1.00 73.62 140 GLY A CA 1
ATOM 1059 C C . GLY A 1 140 ? -8.842 2.531 -15.031 1.00 73.62 140 GLY A C 1
ATOM 1060 O O . GLY A 1 140 ? -9.628 1.686 -14.611 1.00 73.62 140 GLY A O 1
ATOM 1061 N N . GLN A 1 141 ? -8.741 3.740 -14.474 1.00 71.81 141 GLN A N 1
ATOM 1062 C CA . GLN A 1 141 ? -9.663 4.236 -13.443 1.00 71.81 141 GLN A CA 1
ATOM 1063 C C . GLN A 1 141 ? -10.897 4.903 -14.082 1.00 71.81 141 GLN A C 1
ATOM 1065 O O . GLN A 1 141 ? -11.285 6.007 -13.723 1.00 71.81 141 GLN A O 1
ATOM 1070 N N . ASP A 1 142 ? -11.500 4.234 -15.068 1.00 64.44 142 ASP A N 1
ATOM 1071 C CA . ASP A 1 142 ? -12.637 4.771 -15.834 1.00 64.44 142 ASP A CA 1
ATOM 1072 C C . ASP A 1 142 ? -13.982 4.583 -15.107 1.00 64.44 142 ASP A C 1
ATOM 1074 O O . ASP A 1 142 ? -15.007 5.121 -15.520 1.00 64.44 142 ASP A O 1
ATOM 1078 N N . GLN A 1 143 ? -13.996 3.791 -14.031 1.00 6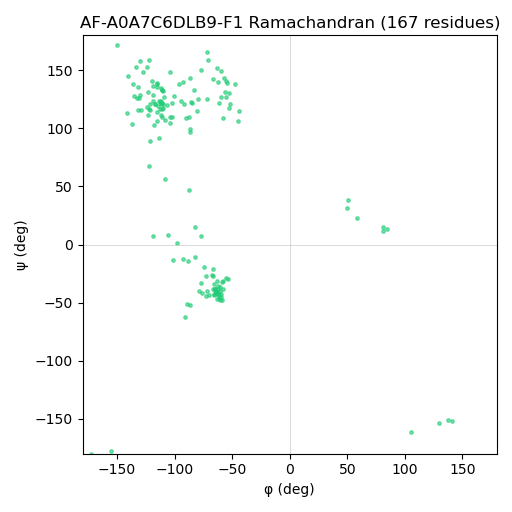2.22 143 GLN A N 1
ATOM 1079 C CA . GLN A 1 143 ? -15.184 3.497 -13.232 1.00 62.22 143 GLN A CA 1
ATOM 1080 C C . GLN A 1 143 ? -15.057 4.142 -11.856 1.00 62.22 143 GLN A C 1
ATOM 1082 O O . GLN A 1 143 ? -14.024 4.004 -11.198 1.00 62.22 143 GLN A O 1
ATOM 1087 N N . LEU A 1 144 ? -16.127 4.814 -11.420 1.00 65.44 144 LEU A N 1
ATOM 1088 C CA . LEU A 1 144 ? -16.214 5.342 -10.065 1.00 65.44 144 LEU A CA 1
ATOM 1089 C C . LEU A 1 144 ? -16.089 4.166 -9.077 1.00 65.44 144 LEU A C 1
ATOM 1091 O O . LEU A 1 144 ? -16.818 3.178 -9.237 1.00 65.44 144 LEU A O 1
ATOM 1095 N N . PRO A 1 145 ? -15.170 4.223 -8.097 1.00 70.00 145 PRO A N 1
ATOM 1096 C CA . PRO A 1 145 ? -15.060 3.180 -7.089 1.00 70.00 145 PRO A CA 1
ATOM 1097 C C . PRO A 1 145 ? -16.398 3.018 -6.348 1.00 70.00 145 PRO A C 1
ATOM 1099 O O . PRO A 1 145 ? -17.084 4.015 -6.113 1.00 70.00 145 PRO A O 1
ATOM 1102 N N . PRO A 1 146 ? -16.801 1.788 -5.981 1.00 72.19 146 PRO A N 1
ATOM 1103 C CA . PRO A 1 146 ? -17.973 1.591 -5.134 1.00 72.19 146 PRO A CA 1
ATOM 1104 C C . PRO A 1 146 ? -17.788 2.298 -3.781 1.00 72.19 146 PRO A C 1
ATOM 1106 O O . PRO A 1 146 ? -16.665 2.412 -3.288 1.00 72.19 146 PRO A O 1
ATOM 1109 N N . GLU A 1 147 ? -18.878 2.762 -3.164 1.00 72.69 147 GLU A N 1
ATOM 1110 C CA . GLU A 1 147 ? -18.812 3.381 -1.834 1.00 72.69 147 GLU A CA 1
ATOM 1111 C C . GLU A 1 147 ? -18.147 2.429 -0.825 1.00 72.69 147 GLU A C 1
ATOM 1113 O O . GLU A 1 147 ? -18.538 1.269 -0.691 1.00 72.69 147 GLU A O 1
ATOM 1118 N N . GLY A 1 148 ? -17.115 2.916 -0.128 1.00 74.50 148 GLY A N 1
ATOM 1119 C CA . GLY A 1 148 ? -16.332 2.116 0.820 1.00 74.50 148 GLY A CA 1
ATOM 1120 C C . GLY A 1 148 ? -15.254 1.227 0.186 1.00 74.50 148 GLY A C 1
ATOM 1121 O O . GLY A 1 148 ? -14.704 0.368 0.877 1.00 74.50 148 GLY A O 1
ATOM 1122 N N . ALA A 1 149 ? -14.938 1.416 -1.101 1.00 82.56 149 ALA A N 1
ATOM 1123 C CA . ALA A 1 149 ? -13.808 0.756 -1.745 1.00 82.56 149 ALA A CA 1
ATOM 1124 C C . ALA A 1 149 ? -12.491 1.023 -0.989 1.00 82.56 149 ALA A C 1
ATOM 1126 O O . ALA A 1 149 ? -12.252 2.145 -0.534 1.00 82.56 149 ALA A O 1
ATOM 1127 N N . PRO A 1 150 ? -11.602 0.023 -0.867 1.00 85.56 150 PRO A N 1
ATOM 1128 C CA . PRO A 1 150 ? -10.275 0.253 -0.319 1.00 85.56 150 PRO A CA 1
ATOM 1129 C C . PRO A 1 150 ? -9.490 1.226 -1.209 1.00 85.56 150 PRO A C 1
ATOM 1131 O O . PRO A 1 150 ? -9.527 1.133 -2.439 1.00 85.56 150 PRO A O 1
ATOM 1134 N N . VAL A 1 151 ? -8.742 2.127 -0.574 1.00 88.75 151 VAL A N 1
ATOM 1135 C CA . VAL A 1 151 ? -7.939 3.152 -1.250 1.00 88.75 151 VAL A CA 1
ATOM 1136 C C . VAL A 1 151 ? -6.476 2.722 -1.291 1.00 88.75 151 VAL A C 1
ATOM 1138 O O . VAL 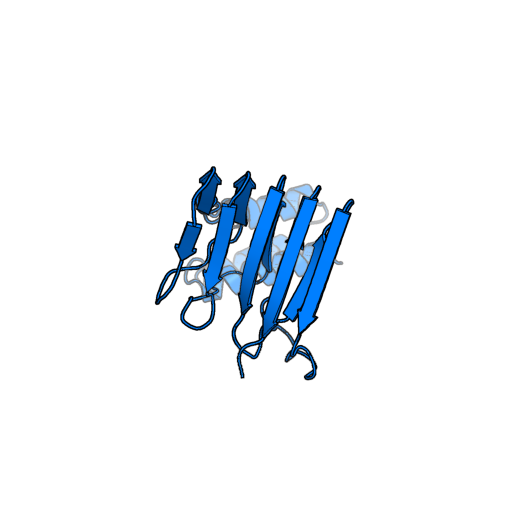A 1 151 ? -5.870 2.414 -0.264 1.00 88.75 151 VAL A O 1
ATOM 1141 N N . VAL A 1 152 ? -5.867 2.734 -2.473 1.00 90.94 152 VAL A N 1
ATOM 1142 C CA . VAL A 1 152 ? -4.423 2.585 -2.670 1.00 90.94 152 VAL A CA 1
ATOM 1143 C C . VAL A 1 152 ? -3.834 3.953 -2.985 1.00 90.94 152 VAL A C 1
ATOM 1145 O O . VAL A 1 152 ? -3.945 4.465 -4.097 1.00 90.94 152 VAL A O 1
ATOM 1148 N N . ARG A 1 153 ? -3.167 4.533 -1.988 1.00 92.44 153 ARG A N 1
ATOM 1149 C CA . ARG A 1 153 ? -2.484 5.820 -2.086 1.00 92.44 153 ARG A CA 1
ATOM 1150 C C . ARG A 1 153 ? -1.016 5.622 -2.418 1.00 92.44 153 ARG A C 1
ATOM 1152 O O . ARG A 1 153 ? -0.278 4.975 -1.677 1.00 92.44 153 ARG A O 1
ATOM 1159 N N . ILE A 1 154 ? -0.562 6.225 -3.502 1.00 94.06 154 ILE A N 1
ATOM 1160 C CA . ILE A 1 154 ? 0.807 6.108 -3.997 1.00 94.06 154 ILE A CA 1
ATOM 1161 C C . ILE A 1 154 ? 1.472 7.468 -3.828 1.00 94.06 154 ILE A C 1
ATOM 1163 O O . ILE A 1 154 ? 1.101 8.426 -4.496 1.00 94.06 154 ILE A O 1
ATOM 1167 N N . THR A 1 155 ? 2.447 7.558 -2.924 1.00 94.12 155 THR A N 1
ATOM 1168 C CA . THR A 1 155 ? 3.131 8.811 -2.564 1.00 94.12 155 THR A CA 1
ATOM 1169 C C . THR A 1 155 ? 4.629 8.716 -2.777 1.00 94.12 155 THR A C 1
ATOM 1171 O O . THR A 1 155 ? 5.190 7.626 -2.763 1.00 94.12 155 THR A O 1
ATOM 1174 N N . GLY A 1 156 ? 5.311 9.850 -2.916 1.00 91.00 156 GLY A N 1
ATOM 1175 C CA . GLY A 1 156 ? 6.774 9.902 -2.891 1.00 91.00 156 GLY A CA 1
ATOM 1176 C C . GLY A 1 156 ? 7.373 10.654 -4.068 1.00 91.00 156 GLY A C 1
ATOM 1177 O O . GLY A 1 156 ? 6.741 11.553 -4.619 1.00 91.00 156 GLY A O 1
ATOM 1178 N N . VAL A 1 157 ? 8.612 10.314 -4.424 1.00 91.50 157 VAL A N 1
ATOM 1179 C CA . VAL A 1 157 ? 9.388 11.053 -5.424 1.00 91.50 157 VAL A CA 1
ATOM 1180 C C . VAL A 1 157 ? 10.025 10.122 -6.450 1.00 91.50 157 VAL A C 1
ATOM 1182 O O . VAL A 1 157 ? 10.611 9.092 -6.100 1.00 91.50 157 VAL A O 1
ATOM 1185 N N . ALA A 1 158 ? 9.925 10.518 -7.717 1.00 91.19 158 ALA A N 1
ATOM 1186 C CA . ALA A 1 158 ? 10.670 9.955 -8.829 1.00 91.19 158 ALA A CA 1
ATOM 1187 C C . ALA A 1 158 ? 11.572 11.035 -9.445 1.00 91.19 158 ALA A C 1
ATOM 1189 O O . ALA A 1 158 ? 11.083 12.081 -9.871 1.00 91.19 158 ALA A O 1
ATOM 1190 N N . VAL A 1 159 ? 12.889 10.816 -9.473 1.00 90.88 159 VAL A N 1
ATOM 1191 C CA . VAL A 1 159 ? 13.845 11.810 -9.990 1.00 90.88 159 VAL A CA 1
ATOM 1192 C C . VAL A 1 159 ? 14.103 11.602 -11.477 1.00 90.88 159 VAL A C 1
ATOM 1194 O O . VAL A 1 159 ? 13.765 12.496 -12.230 1.00 90.88 159 VAL A O 1
ATOM 1197 N N . MET A 1 160 ? 14.648 10.457 -11.899 1.00 88.19 160 MET A N 1
ATOM 1198 C CA . MET A 1 160 ? 14.891 10.075 -13.303 1.00 88.19 160 MET A CA 1
ATOM 1199 C C . MET A 1 160 ? 14.166 8.766 -13.642 1.00 88.19 160 MET A C 1
ATOM 1201 O O . MET A 1 160 ? 14.783 7.715 -13.827 1.00 88.19 160 MET A O 1
ATOM 1205 N N . GLY A 1 161 ? 12.839 8.779 -13.664 1.00 86.81 161 GLY A N 1
ATOM 1206 C CA . GLY A 1 161 ? 12.091 7.534 -13.757 1.00 86.81 161 GLY A CA 1
ATOM 1207 C C . GLY A 1 161 ? 10.594 7.673 -13.952 1.00 86.81 161 GLY A C 1
ATOM 1208 O O . GLY A 1 161 ? 10.053 8.774 -14.017 1.00 86.81 161 GLY A O 1
ATOM 1209 N N . ALA A 1 162 ? 9.937 6.522 -14.033 1.00 89.25 162 ALA A N 1
ATOM 1210 C CA . ALA A 1 162 ? 8.508 6.415 -14.279 1.00 89.25 162 ALA A CA 1
ATOM 1211 C C . ALA A 1 162 ? 7.774 5.801 -13.083 1.00 89.25 162 ALA A C 1
ATOM 1213 O O . ALA A 1 162 ? 8.241 4.829 -12.485 1.00 89.25 162 ALA A O 1
ATOM 1214 N N . VAL A 1 163 ? 6.600 6.344 -12.762 1.00 93.19 163 VAL A N 1
ATOM 1215 C CA . VAL A 1 163 ? 5.630 5.703 -11.863 1.00 93.19 163 VAL A CA 1
ATOM 1216 C C . VAL A 1 163 ? 4.384 5.389 -12.677 1.00 93.19 163 VAL A C 1
ATOM 1218 O O . VAL A 1 163 ? 3.618 6.285 -13.032 1.00 93.19 163 VAL A O 1
ATOM 1221 N N . ASN A 1 164 ? 4.201 4.111 -12.989 1.00 92.81 164 ASN A N 1
ATOM 1222 C CA . ASN A 1 164 ? 3.117 3.623 -13.826 1.00 92.81 164 ASN A CA 1
ATOM 1223 C C . ASN A 1 164 ? 2.132 2.830 -12.983 1.00 92.81 164 ASN A C 1
ATOM 1225 O O . ASN A 1 164 ? 2.485 1.818 -12.375 1.00 92.81 164 ASN A O 1
ATOM 1229 N N . VAL A 1 165 ? 0.884 3.282 -12.972 1.00 92.94 165 VAL A N 1
ATOM 1230 C CA . VAL A 1 165 ? -0.194 2.630 -12.238 1.00 92.94 165 VAL A CA 1
ATOM 1231 C C . VAL A 1 165 ? -1.268 2.191 -13.213 1.00 92.94 165 VAL A C 1
ATOM 1233 O O . VAL A 1 165 ? -1.736 2.974 -14.043 1.00 92.94 165 VAL A O 1
ATOM 1236 N N . ARG A 1 166 ? -1.655 0.920 -13.126 1.00 91.62 166 ARG A N 1
ATOM 1237 C CA . ARG A 1 166 ? -2.667 0.330 -13.998 1.00 91.62 166 ARG A CA 1
ATOM 1238 C C . ARG A 1 166 ? -3.712 -0.411 -13.185 1.00 91.62 166 ARG A C 1
ATOM 1240 O O . ARG A 1 166 ? -3.381 -1.299 -12.399 1.00 91.62 166 ARG A O 1
ATOM 1247 N N . VAL A 1 167 ? 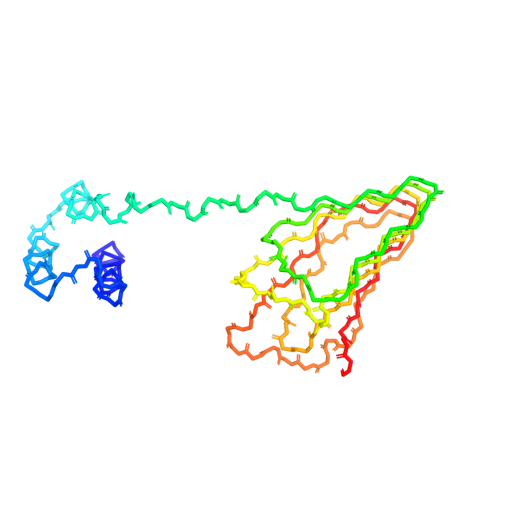-4.972 -0.103 -13.448 1.00 88.56 167 VAL A N 1
ATOM 1248 C CA . VAL A 1 167 ? -6.100 -0.912 -12.994 1.00 88.56 167 VAL A CA 1
ATOM 1249 C C . VAL A 1 167 ? -6.234 -2.104 -13.937 1.00 88.56 167 VAL A C 1
ATOM 1251 O O . VAL A 1 167 ? -6.256 -1.960 -15.162 1.00 88.56 167 VAL A O 1
ATOM 1254 N N . ALA A 1 168 ? -6.225 -3.308 -13.377 1.00 83.94 168 ALA A N 1
ATOM 1255 C CA . ALA A 1 168 ? -6.400 -4.520 -14.158 1.00 83.94 168 ALA A CA 1
ATOM 1256 C C . ALA A 1 168 ? -7.824 -4.592 -14.743 1.00 83.94 168 ALA A C 1
ATOM 1258 O O . ALA A 1 168 ? -8.773 -4.196 -14.062 1.00 83.94 168 ALA A O 1
ATOM 1259 N N . PRO A 1 169 ? -7.975 -5.092 -15.985 1.00 68.81 169 PRO A N 1
ATOM 1260 C CA . PRO A 1 169 ? -9.282 -5.371 -16.557 1.00 68.81 169 PRO A CA 1
ATOM 1261 C C . PRO A 1 169 ? -9.949 -6.572 -15.884 1.00 68.81 169 PRO A C 1
ATOM 1263 O O . PRO A 1 169 ? -9.309 -7.278 -15.078 1.00 68.81 169 PRO A O 1
#

Foldseek 3Di:
DVLLVVLLVLLVVCVVVVNDDPVLSVVLNVQSVPDPDPVSSCVSCVVSVPPPPPPQPPEAEDAAACEEDADDDEEEQGLHHEYAYHVYEYHAECQNYHDPDLEREYEYHAEAEEYEYEHEPLEAEAEAEAEAAEDEDEEDPPDDRPVSGRYYYYYYYHYHYYYYYYYDD

Sequence (169 aa):
AAQKERAYDLLRQACVDDRLTLDELGQRVELVERAMTTAELQSAIADLAAAPARLPRPAVSTTAVMSEVSRVGRWRVAERIVSTAVMGKCKLDLRHAVVEAPVTTISARVLMGELEVIVPRGVEVELDTTVVMGNRSLHGQDQLPPEGAPVVRITGVAVMGAVNVRVAP

Solvent-accessible surface area (backbone atoms only — not comparable to full-atom values): 9034 Å² total; per-residue (Å²): 108,77,66,60,52,53,51,50,54,52,50,52,50,35,37,76,70,71,75,35,55,76,67,58,45,53,58,44,52,52,50,50,68,68,36,88,46,74,66,54,41,46,62,72,42,44,74,66,70,60,48,78,67,74,70,77,62,76,62,46,74,46,78,15,68,72,33,75,41,76,47,76,52,80,46,76,54,47,49,34,30,39,42,36,13,38,59,13,32,34,35,43,42,36,64,58,30,48,74,82,43,67,55,28,38,37,40,38,42,25,51,27,32,35,39,40,38,36,37,36,75,64,48,36,77,44,82,60,59,50,63,76,40,71,49,75,48,81,41,70,80,84,62,85,53,55,93,87,39,35,32,43,36,36,31,43,44,24,44,44,19,36,42,40,35,35,41,48,133

Nearest PDB structures (foldseek):
  4kjm-assembly1_A  TM=8.718E-01  e=6.538E+00  Staphylococcus aureus subsp. aureus MW2
  4kjm-assembly1_B  TM=8.707E-01  e=7.308E+00  Staphylococcus aureus subsp. aureus MW2
  6eka-assembly1_A  TM=3.833E-01  e=7.726E+00  Podospora anserina S mat+

Mean predicted aligned error: 13.12 Å

Secondary structure (DSSP, 8-state):
-HHHHHHHHHHHHHHHTTSS-HHHHHHHHHHHHH--SHHHHHHHTHHHHTS---PPPPPEEEEEESSEEEE-SS-EEPSEEEEEEEEEEEEEE-TT-EE-SSEEEEEEEEEEEEEEEEE-TT-EEEEEEEEEEEEEEEE---SPPPTTPPEEEEEEEEEEEEEEEEE--

pLDDT: mean 81.71, std 10.12, range [43.31, 94.12]